Protein AF-A0A1Q5SQJ8-F1 (afdb_monomer_lite)

Radius of gyration: 17.09 Å; chains: 1; bounding box: 45×29×53 Å

Organism: NCBI:txid1316194

Structure (mmCIF, N/CA/C/O backbone):
data_AF-A0A1Q5SQJ8-F1
#
_entry.id   AF-A0A1Q5SQJ8-F1
#
loop_
_atom_site.group_PDB
_atom_site.id
_atom_site.type_symbol
_atom_site.label_atom_id
_atom_site.label_alt_id
_atom_site.label_comp_id
_atom_site.label_asym_id
_atom_site.label_entity_id
_atom_site.label_seq_id
_atom_site.pdbx_PDB_ins_code
_atom_site.Cartn_x
_atom_site.Cartn_y
_atom_site.Cartn_z
_atom_site.occupancy
_atom_site.B_iso_or_equiv
_atom_site.auth_seq_id
_atom_site.auth_comp_id
_atom_site.auth_asym_id
_atom_site.auth_atom_id
_atom_site.pdbx_PDB_model_num
ATOM 1 N N . MET A 1 1 ? -25.174 -12.887 31.537 1.00 61.22 1 MET A N 1
ATOM 2 C CA . MET A 1 1 ? -23.703 -12.912 31.319 1.00 61.22 1 MET A CA 1
ATOM 3 C C . MET A 1 1 ? -23.246 -13.721 30.095 1.00 61.22 1 MET A C 1
ATOM 5 O O . MET A 1 1 ? -22.288 -13.295 29.462 1.00 61.22 1 MET A O 1
ATOM 9 N N . ALA A 1 2 ? -23.890 -14.835 29.716 1.00 67.50 2 ALA A N 1
ATOM 10 C CA . ALA A 1 2 ? -23.453 -15.662 28.574 1.00 67.50 2 ALA A CA 1
ATOM 11 C C . ALA A 1 2 ? -23.506 -14.940 27.208 1.00 67.50 2 ALA A C 1
ATOM 13 O O . ALA A 1 2 ? -22.528 -14.958 26.470 1.00 67.50 2 ALA A O 1
ATOM 14 N N . LEU A 1 3 ? -24.590 -14.210 26.919 1.00 62.97 3 LEU A N 1
ATOM 15 C CA . LEU A 1 3 ? -24.764 -13.469 25.657 1.00 62.97 3 LEU A CA 1
ATOM 16 C C . LEU A 1 3 ? -23.688 -12.396 25.420 1.00 62.97 3 LEU A C 1
ATOM 18 O O . LEU A 1 3 ? -23.198 -12.257 24.305 1.00 62.97 3 LEU A O 1
ATOM 22 N N . ALA A 1 4 ? -23.270 -11.683 26.469 1.00 64.94 4 ALA A N 1
ATOM 23 C CA . ALA A 1 4 ? -22.211 -10.677 26.375 1.00 64.94 4 ALA A CA 1
ATOM 24 C C . ALA A 1 4 ? -20.848 -11.309 26.039 1.00 64.94 4 ALA A C 1
ATOM 26 O O . ALA A 1 4 ? -20.113 -10.792 25.200 1.00 64.94 4 ALA A O 1
ATOM 27 N N . ARG A 1 5 ? -20.540 -12.470 26.635 1.00 60.66 5 ARG A N 1
ATOM 28 C CA . ARG A 1 5 ? -19.312 -13.227 26.344 1.00 60.66 5 ARG A CA 1
ATOM 29 C C . ARG A 1 5 ? -19.324 -13.795 24.921 1.00 60.66 5 ARG A C 1
ATOM 31 O O . ARG A 1 5 ? -18.317 -13.693 24.227 1.00 60.66 5 ARG A O 1
ATOM 38 N N . SER A 1 6 ? -20.461 -14.311 24.451 1.00 65.25 6 SER A N 1
ATOM 39 C CA . SER A 1 6 ? -20.623 -14.788 23.068 1.00 65.25 6 SER A CA 1
ATOM 40 C C . SER A 1 6 ? -20.536 -13.654 22.041 1.00 65.25 6 SER A C 1
ATOM 42 O O . SER A 1 6 ? -19.888 -13.812 21.008 1.00 65.25 6 SER A O 1
ATOM 44 N N . ALA A 1 7 ? -21.115 -12.485 22.332 1.00 63.62 7 ALA A N 1
ATOM 45 C CA . ALA A 1 7 ? -21.001 -11.299 21.484 1.00 63.62 7 ALA A CA 1
ATOM 46 C C . ALA A 1 7 ? -19.552 -10.785 21.401 1.00 63.62 7 ALA A C 1
ATOM 48 O O . ALA A 1 7 ? -19.078 -10.436 20.318 1.00 63.62 7 ALA A O 1
ATOM 49 N N . GLN A 1 8 ? -18.824 -10.796 22.522 1.00 71.44 8 GLN A N 1
ATOM 50 C CA . GLN A 1 8 ? -17.410 -10.422 22.576 1.00 71.44 8 GLN A CA 1
ATOM 51 C C . GLN A 1 8 ? -16.510 -11.428 21.843 1.00 71.44 8 GLN A C 1
ATOM 53 O O . GLN A 1 8 ? -15.584 -11.033 21.135 1.00 71.44 8 GLN A O 1
ATOM 58 N N . ALA A 1 9 ? -16.792 -12.727 21.957 1.00 67.06 9 ALA A N 1
ATOM 59 C CA . ALA A 1 9 ? -16.103 -13.739 21.167 1.00 67.06 9 ALA A CA 1
ATOM 60 C C . ALA A 1 9 ? -16.342 -13.498 19.667 1.00 67.06 9 ALA A C 1
ATOM 62 O O . ALA A 1 9 ? -15.382 -13.396 18.905 1.00 67.06 9 ALA A O 1
ATOM 63 N N . ASN A 1 10 ? -17.594 -13.305 19.242 1.00 70.25 10 ASN A N 1
ATOM 64 C CA . ASN A 1 10 ? -17.924 -13.028 17.841 1.00 70.25 10 ASN A CA 1
ATOM 65 C C . ASN A 1 10 ? -17.243 -11.767 17.299 1.00 70.25 10 ASN A C 1
ATOM 67 O O . ASN A 1 10 ? -16.770 -11.766 16.161 1.00 70.25 10 ASN A O 1
ATOM 71 N N . SER A 1 11 ? -17.150 -10.697 18.091 1.00 72.56 11 SER A N 1
ATOM 72 C CA . SER A 1 11 ? -16.467 -9.475 17.659 1.00 72.56 11 SER A CA 1
ATOM 73 C C . SER A 1 11 ? -14.959 -9.692 17.493 1.00 72.56 11 SER A C 1
ATOM 75 O O . SER A 1 11 ? -14.392 -9.255 16.490 1.00 72.56 11 SER A O 1
ATOM 77 N N . MET A 1 12 ? -14.323 -10.442 18.399 1.00 76.12 12 MET A N 1
ATOM 78 C CA . MET A 1 12 ? -12.914 -10.840 18.303 1.00 76.12 12 MET A CA 1
ATOM 79 C C . MET A 1 12 ? -12.636 -11.721 17.079 1.00 76.12 12 MET A C 1
ATOM 81 O O . MET A 1 12 ? -11.678 -11.468 16.343 1.00 76.12 12 MET A O 1
ATOM 85 N N . TRP A 1 13 ? -13.481 -12.724 16.822 1.00 76.12 13 TRP A N 1
ATOM 86 C CA . TRP A 1 13 ? -13.372 -13.587 15.643 1.00 76.12 13 TRP A CA 1
ATOM 87 C C . TRP A 1 13 ? -13.537 -12.790 14.347 1.00 76.12 13 TRP A C 1
ATOM 89 O O . TRP A 1 13 ? -12.710 -12.922 13.446 1.00 76.12 13 TRP A O 1
ATOM 99 N N . CYS A 1 14 ? -14.525 -11.895 14.279 1.00 72.31 14 CYS A N 1
ATOM 100 C CA . CYS A 1 14 ? -14.714 -10.998 13.139 1.00 72.31 14 CYS A CA 1
ATOM 101 C C . CYS A 1 14 ? -13.518 -10.056 12.933 1.00 72.31 14 CYS A C 1
ATOM 103 O O . CYS A 1 14 ? -13.065 -9.894 11.804 1.00 72.31 14 CYS A O 1
ATOM 105 N N . LEU A 1 15 ? -12.970 -9.457 13.997 1.00 73.00 15 LEU A N 1
ATOM 106 C CA . LEU A 1 15 ? -11.767 -8.615 13.921 1.00 73.00 15 LEU A CA 1
ATOM 107 C C . LEU A 1 15 ? -10.572 -9.396 13.364 1.00 73.00 15 LEU A C 1
ATOM 109 O O . LEU A 1 15 ? -9.873 -8.907 12.476 1.00 73.00 15 LEU A O 1
ATOM 113 N N . LYS A 1 16 ? -10.354 -10.620 13.857 1.00 77.56 16 LYS A N 1
ATOM 114 C CA . LYS A 1 16 ? -9.266 -11.492 13.403 1.00 77.56 16 LYS A CA 1
ATOM 115 C C . LYS A 1 16 ? -9.459 -11.921 11.948 1.00 77.56 16 LYS A C 1
ATOM 117 O O . LYS A 1 16 ? -8.520 -11.822 11.167 1.00 77.56 16 LYS A O 1
ATOM 122 N N . ALA A 1 17 ? -10.670 -12.324 11.567 1.00 77.25 17 ALA A N 1
ATOM 123 C CA . ALA A 1 17 ? -10.999 -12.693 10.194 1.00 77.25 17 ALA A CA 1
ATOM 124 C C . ALA A 1 17 ? -10.781 -11.518 9.233 1.00 77.25 17 ALA A C 1
ATOM 126 O O . ALA A 1 17 ? -10.079 -11.661 8.239 1.00 77.25 17 ALA A O 1
ATOM 127 N N . MET A 1 18 ? -11.296 -10.331 9.563 1.00 74.50 18 MET A N 1
ATOM 128 C CA . MET A 1 18 ? -11.141 -9.141 8.723 1.00 74.50 18 MET A CA 1
ATOM 129 C C . MET A 1 18 ? -9.688 -8.687 8.620 1.00 74.50 18 MET A C 1
ATOM 131 O O . MET A 1 18 ? -9.244 -8.313 7.539 1.00 74.50 18 MET A O 1
ATOM 135 N N . ARG A 1 19 ? -8.916 -8.766 9.709 1.00 75.19 19 ARG A N 1
ATOM 136 C CA . ARG A 1 19 ? -7.470 -8.530 9.664 1.00 75.19 19 ARG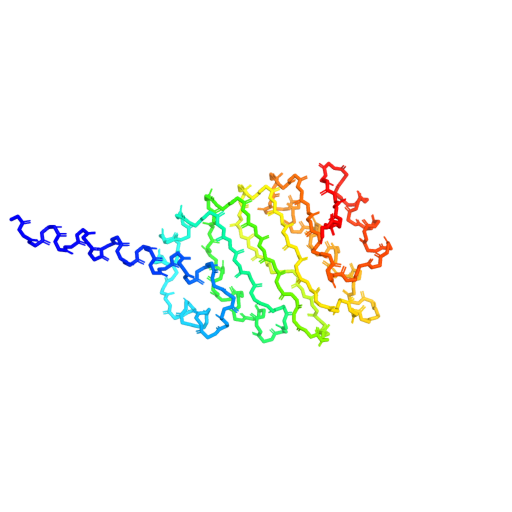 A CA 1
ATOM 137 C C . ARG A 1 19 ? -6.774 -9.502 8.709 1.00 75.19 19 ARG A C 1
ATOM 139 O O . ARG A 1 19 ? -5.980 -9.059 7.887 1.00 75.19 19 ARG A O 1
ATOM 146 N N . ASN A 1 20 ? -7.103 -10.791 8.783 1.00 79.75 20 ASN A N 1
ATOM 147 C CA . ASN A 1 20 ? -6.536 -11.801 7.890 1.00 79.75 20 ASN A CA 1
ATOM 148 C C . ASN A 1 20 ? -6.895 -11.540 6.420 1.00 79.75 20 ASN A C 1
ATOM 150 O O . ASN A 1 20 ? -6.091 -11.848 5.550 1.00 79.75 20 ASN A O 1
ATOM 154 N N . LEU A 1 21 ? -8.062 -10.950 6.131 1.00 80.31 21 LEU A N 1
ATOM 155 C CA . LEU A 1 21 ? -8.423 -10.555 4.764 1.00 80.31 21 LEU A CA 1
ATOM 156 C C . LEU A 1 21 ? -7.510 -9.437 4.234 1.00 80.31 21 LEU A C 1
ATOM 158 O O . LEU A 1 21 ? -7.039 -9.535 3.107 1.00 80.31 21 LEU A O 1
ATOM 162 N N . TRP A 1 22 ? -7.214 -8.411 5.042 1.00 81.25 22 TRP A N 1
ATOM 163 C CA . TRP A 1 22 ? -6.284 -7.328 4.670 1.00 81.25 22 TRP A CA 1
ATOM 164 C C . TRP A 1 22 ? -4.824 -7.793 4.548 1.00 81.25 22 TRP A C 1
ATOM 166 O O . TRP A 1 22 ? -4.041 -7.220 3.792 1.00 81.25 22 TRP A O 1
ATOM 176 N N . GLU A 1 23 ? -4.454 -8.827 5.300 1.00 82.69 23 GLU A N 1
ATOM 177 C CA . GLU A 1 23 ? -3.135 -9.469 5.253 1.00 82.69 23 GLU A CA 1
ATOM 178 C C . GLU A 1 23 ? -3.084 -10.621 4.221 1.00 82.69 23 GLU A C 1
ATOM 180 O O . GLU A 1 23 ? -2.083 -11.329 4.137 1.00 82.69 23 GLU A O 1
ATOM 185 N N . SER A 1 24 ? -4.137 -10.827 3.419 1.00 80.31 24 SER A N 1
ATOM 186 C CA . SER A 1 24 ? -4.182 -11.894 2.417 1.00 80.31 24 SER A CA 1
ATOM 187 C C . SER A 1 24 ? -3.706 -11.433 1.041 1.00 80.31 24 SER A C 1
ATOM 189 O O . SER A 1 24 ? -4.055 -10.355 0.563 1.00 80.31 24 SER A O 1
ATOM 191 N N . GLN A 1 25 ? -2.976 -12.316 0.356 1.00 76.00 25 GLN A N 1
ATOM 192 C CA . GLN A 1 25 ? -2.623 -12.175 -1.061 1.00 76.00 25 GLN A CA 1
ATOM 193 C C . GLN A 1 25 ? -3.680 -12.775 -2.007 1.00 76.00 25 GLN A C 1
ATOM 195 O O . GLN A 1 25 ? -3.480 -12.793 -3.223 1.00 76.00 25 GLN A O 1
ATOM 200 N N . ASP A 1 26 ? -4.772 -13.324 -1.473 1.00 77.88 26 ASP A N 1
ATOM 201 C CA . ASP A 1 26 ? -5.842 -13.915 -2.271 1.00 77.88 26 ASP A CA 1
ATOM 202 C C . ASP A 1 26 ? -6.781 -12.826 -2.810 1.00 77.88 26 ASP A C 1
ATOM 204 O O . ASP A 1 26 ? -7.524 -12.184 -2.063 1.00 77.88 26 ASP A O 1
ATOM 208 N N . GLY A 1 27 ? -6.768 -12.641 -4.132 1.00 72.19 27 GLY A N 1
ATOM 209 C CA . GLY A 1 27 ? -7.633 -11.683 -4.815 1.00 72.19 27 GLY A CA 1
ATOM 210 C C . GLY A 1 27 ? -9.126 -11.940 -4.583 1.00 72.19 27 GLY A C 1
ATOM 211 O O . GLY A 1 27 ? -9.876 -10.978 -4.442 1.00 72.19 27 GLY A O 1
ATOM 212 N N . ALA A 1 28 ? -9.555 -13.202 -4.444 1.00 77.12 28 ALA A N 1
ATOM 213 C CA . ALA A 1 28 ? -10.955 -13.553 -4.188 1.00 77.12 28 ALA A CA 1
ATOM 214 C C . ALA A 1 28 ? -11.449 -13.001 -2.838 1.00 77.12 28 ALA A C 1
ATOM 216 O O . ALA A 1 28 ? -12.600 -12.578 -2.694 1.00 77.12 28 ALA A O 1
ATOM 217 N N . LEU A 1 29 ? -10.563 -12.969 -1.839 1.00 77.19 29 LEU A N 1
ATOM 218 C CA . LEU A 1 29 ? -10.850 -12.412 -0.518 1.00 77.19 29 LEU A CA 1
ATOM 219 C C . LEU A 1 29 ? -10.929 -10.882 -0.550 1.00 77.19 29 LEU A C 1
ATOM 221 O O . LEU A 1 29 ? -11.795 -10.300 0.109 1.00 77.19 29 LEU A O 1
ATOM 225 N N . TRP A 1 30 ? -10.108 -10.237 -1.379 1.00 77.56 30 TRP A N 1
ATOM 226 C CA . TRP A 1 30 ? -10.218 -8.804 -1.649 1.00 77.56 30 TRP A CA 1
ATOM 227 C C . TRP A 1 30 ? -11.553 -8.451 -2.321 1.00 77.56 30 TRP A C 1
ATOM 229 O O . TRP A 1 30 ? -12.209 -7.498 -1.903 1.00 77.56 30 TRP A O 1
ATOM 239 N N . GLU A 1 31 ? -12.042 -9.250 -3.275 1.00 79.62 31 GLU A N 1
ATOM 240 C CA . GLU A 1 31 ? -13.358 -8.996 -3.889 1.00 79.62 31 GLU A CA 1
ATOM 241 C C . GLU A 1 31 ? -14.491 -8.985 -2.853 1.00 79.62 31 GLU A C 1
ATOM 243 O O . GLU A 1 31 ? -15.402 -8.154 -2.911 1.00 79.62 31 GLU A O 1
ATOM 248 N N . ARG A 1 32 ? -14.418 -9.891 -1.870 1.00 81.44 32 ARG A N 1
ATOM 249 C CA . ARG A 1 32 ? -15.385 -9.967 -0.767 1.00 81.44 32 ARG A CA 1
ATOM 250 C C . ARG A 1 32 ? -15.302 -8.746 0.145 1.00 81.44 32 ARG A C 1
ATOM 252 O O . ARG A 1 32 ? -16.349 -8.239 0.542 1.00 81.44 32 ARG A O 1
ATOM 259 N N . LEU A 1 33 ? -14.099 -8.228 0.421 1.00 81.25 33 LEU A N 1
ATOM 260 C CA . LEU A 1 33 ? -13.926 -6.963 1.149 1.00 81.25 33 LEU A CA 1
ATOM 261 C C . LEU A 1 33 ? -14.619 -5.797 0.435 1.00 81.25 33 LEU A C 1
ATOM 263 O O . LEU A 1 33 ? -15.220 -4.951 1.094 1.00 81.25 33 LEU A O 1
ATOM 267 N N . GLY A 1 34 ? -14.612 -5.778 -0.900 1.00 82.25 34 GLY A N 1
ATOM 268 C CA . GLY A 1 34 ? -15.291 -4.747 -1.693 1.00 82.25 34 GLY A CA 1
ATOM 269 C C . GLY A 1 34 ? -16.801 -4.668 -1.452 1.00 82.25 34 GLY A C 1
ATOM 270 O O . GLY A 1 34 ? -17.378 -3.588 -1.559 1.00 82.25 34 GLY A O 1
ATOM 271 N N . ARG A 1 35 ? -17.431 -5.781 -1.054 1.00 84.75 35 ARG A N 1
ATOM 272 C CA . ARG A 1 35 ? -18.869 -5.856 -0.734 1.00 84.75 35 ARG A CA 1
ATOM 273 C C . ARG A 1 35 ? -19.204 -5.382 0.683 1.00 84.75 35 ARG A C 1
ATOM 275 O O . ARG A 1 35 ? -20.370 -5.174 1.000 1.00 84.75 35 ARG A O 1
ATOM 282 N N . VAL A 1 36 ? -18.204 -5.229 1.551 1.00 83.94 36 VAL A N 1
ATOM 283 C CA . VAL A 1 36 ? -18.397 -4.755 2.927 1.00 83.94 36 VAL A CA 1
ATOM 284 C C . VAL A 1 36 ? -18.586 -3.234 2.914 1.00 83.94 36 VAL A C 1
ATOM 286 O O . VAL A 1 36 ? -17.742 -2.558 2.333 1.00 83.94 36 VAL A O 1
ATOM 289 N N . PRO A 1 37 ? -19.616 -2.667 3.571 1.00 88.06 37 PRO A N 1
ATOM 290 C CA . PRO A 1 37 ? -19.809 -1.217 3.641 1.00 88.06 37 PRO A CA 1
ATOM 291 C C . PRO A 1 37 ? -18.581 -0.466 4.172 1.00 88.06 37 PRO A C 1
ATOM 293 O O . PRO A 1 37 ? -17.886 -0.953 5.067 1.00 88.06 37 PRO A O 1
ATOM 296 N N . GLU A 1 38 ? -18.348 0.748 3.668 1.00 89.69 38 GLU A N 1
ATOM 297 C CA . GLU A 1 38 ? -17.156 1.553 3.971 1.00 89.69 38 GLU A CA 1
ATOM 298 C C . GLU A 1 38 ? -16.914 1.743 5.472 1.00 89.69 38 GLU A C 1
ATOM 300 O O . GLU A 1 38 ? -15.821 1.455 5.949 1.00 89.69 38 GLU A O 1
ATOM 305 N N . HIS A 1 39 ? -17.937 2.126 6.242 1.00 88.19 39 HIS A N 1
ATOM 306 C CA . HIS A 1 39 ? -17.807 2.334 7.689 1.00 88.19 39 HIS A CA 1
ATOM 307 C C . HIS A 1 39 ? -17.306 1.078 8.424 1.00 88.19 39 HIS A C 1
ATOM 309 O O . HIS A 1 39 ? -16.508 1.168 9.358 1.00 88.19 39 HIS A O 1
ATOM 315 N N . ARG A 1 40 ? -17.712 -0.118 7.969 1.00 86.25 40 ARG A N 1
ATOM 316 C CA . ARG A 1 40 ? -17.208 -1.383 8.516 1.00 86.25 40 ARG A CA 1
ATOM 317 C C . ARG A 1 40 ? -15.770 -1.616 8.078 1.00 86.25 40 ARG A C 1
ATOM 319 O O . ARG A 1 40 ? -14.948 -1.971 8.915 1.00 86.25 40 ARG A O 1
ATOM 326 N N . ARG A 1 41 ? -15.436 -1.377 6.804 1.00 89.00 41 ARG A N 1
ATOM 327 C CA . ARG A 1 41 ? -14.043 -1.458 6.327 1.00 89.00 41 ARG A CA 1
ATOM 328 C C . ARG A 1 41 ? -13.125 -0.546 7.141 1.00 89.00 41 ARG A C 1
ATOM 330 O O . ARG A 1 41 ? -12.096 -1.022 7.609 1.00 89.00 41 ARG A O 1
ATOM 337 N N . GLN A 1 42 ? -13.534 0.700 7.387 1.00 90.75 42 GLN A N 1
ATOM 338 C CA . GLN A 1 42 ? -12.800 1.666 8.204 1.00 90.75 42 GLN A CA 1
ATOM 339 C C . GLN A 1 42 ? -12.615 1.183 9.647 1.00 90.75 42 GLN A C 1
ATOM 341 O O . GLN A 1 42 ? -11.506 1.250 10.181 1.00 90.75 42 GLN A O 1
ATOM 346 N N . PHE A 1 43 ? -13.674 0.652 10.271 1.00 87.94 43 PHE A N 1
ATOM 347 C CA . PHE A 1 43 ? -13.595 0.082 11.617 1.00 87.94 43 PHE A CA 1
ATOM 348 C C . PHE A 1 43 ? -12.490 -0.980 11.713 1.00 87.94 43 PHE A C 1
ATOM 350 O O . PHE A 1 43 ? -11.659 -0.924 12.618 1.00 87.94 43 PHE A O 1
ATOM 357 N N . TYR A 1 44 ? -12.421 -1.899 10.746 1.00 85.69 44 TYR A N 1
ATOM 358 C CA . TYR A 1 44 ? -11.385 -2.935 10.727 1.00 85.69 44 TYR A CA 1
ATOM 359 C C . TYR A 1 44 ? -10.004 -2.392 10.336 1.00 85.69 44 TYR A C 1
ATOM 361 O O . TYR A 1 44 ? -9.009 -2.793 10.940 1.00 85.69 44 TYR A O 1
ATOM 369 N N . ALA A 1 45 ? -9.926 -1.457 9.383 1.00 89.06 45 ALA A N 1
ATOM 370 C CA . ALA A 1 45 ? -8.679 -0.829 8.938 1.00 89.06 45 ALA A CA 1
ATOM 371 C C . ALA A 1 45 ? -7.916 -0.148 10.087 1.00 89.06 45 ALA A C 1
ATOM 373 O O . ALA A 1 45 ? -6.684 -0.179 10.121 1.00 89.06 45 ALA A O 1
ATOM 374 N N . ASN A 1 46 ? -8.632 0.372 11.090 1.00 87.81 46 ASN A N 1
ATOM 375 C CA . ASN A 1 46 ? -8.040 0.939 12.305 1.00 87.81 46 ASN A CA 1
ATOM 376 C C . ASN A 1 46 ? -7.213 -0.067 13.124 1.00 87.81 46 ASN A C 1
ATOM 378 O O . ASN A 1 46 ? -6.399 0.348 13.947 1.00 87.81 46 ASN A O 1
ATOM 382 N N . CYS A 1 47 ? -7.395 -1.374 12.929 1.00 86.56 47 CYS A N 1
ATOM 383 C CA . CYS A 1 47 ? -6.660 -2.420 13.643 1.00 86.56 47 CYS A CA 1
ATOM 384 C C . CYS A 1 47 ? -5.540 -3.058 12.809 1.00 86.56 47 CYS A C 1
ATOM 386 O O . CYS A 1 47 ? -4.729 -3.816 13.349 1.00 86.56 47 CYS A O 1
ATOM 388 N N . VAL A 1 48 ? -5.478 -2.763 11.511 1.00 88.69 48 VAL A N 1
ATOM 389 C CA . VAL A 1 48 ? -4.534 -3.381 10.579 1.00 88.69 48 VAL A CA 1
ATOM 390 C C . VAL A 1 48 ? -3.145 -2.770 10.765 1.00 88.69 48 VAL A C 1
ATOM 392 O O . VAL A 1 48 ? -2.968 -1.556 10.696 1.00 88.69 48 VAL A O 1
ATOM 395 N N . LYS A 1 49 ? -2.141 -3.623 11.002 1.00 91.75 49 LYS A N 1
ATOM 396 C CA . LYS A 1 49 ? -0.726 -3.216 11.126 1.00 91.75 49 LYS A CA 1
ATOM 397 C C . LYS A 1 49 ? 0.098 -3.526 9.878 1.00 91.75 49 LYS A C 1
ATOM 399 O O . LYS A 1 49 ? 1.153 -2.912 9.687 1.00 91.75 49 LYS A O 1
ATOM 404 N N . ARG A 1 50 ? -0.371 -4.463 9.051 1.00 91.69 50 ARG A N 1
ATOM 405 C CA . ARG A 1 50 ? 0.255 -4.895 7.800 1.00 91.69 50 ARG A CA 1
ATOM 406 C C . ARG A 1 50 ? -0.809 -5.040 6.719 1.00 91.69 50 ARG A C 1
ATOM 408 O O . ARG A 1 50 ? -1.901 -5.500 7.022 1.00 91.69 50 ARG A O 1
ATOM 415 N N . LEU A 1 51 ? -0.490 -4.636 5.498 1.00 90.81 51 LEU A N 1
ATOM 416 C CA . LEU A 1 51 ? -1.392 -4.703 4.351 1.00 90.81 51 LEU A CA 1
ATOM 417 C C . LEU A 1 51 ? -0.669 -5.417 3.218 1.00 90.81 51 LEU A C 1
ATOM 419 O O . LEU A 1 51 ? 0.410 -4.983 2.817 1.00 90.81 51 LEU A O 1
ATOM 423 N N . GLU A 1 52 ? -1.274 -6.479 2.707 1.00 88.25 52 GLU A N 1
ATOM 424 C CA . GLU A 1 52 ? -0.744 -7.258 1.594 1.00 88.25 52 GLU A CA 1
ATOM 425 C C . GLU A 1 52 ? -1.566 -6.933 0.349 1.00 88.25 52 GLU A C 1
ATOM 427 O O . GLU A 1 52 ? -2.742 -7.265 0.273 1.00 88.25 52 GLU A O 1
ATOM 432 N N . ILE A 1 53 ? -0.969 -6.252 -0.625 1.00 85.88 53 ILE A N 1
ATOM 433 C CA . ILE A 1 53 ? -1.642 -5.854 -1.858 1.00 85.88 53 ILE A CA 1
ATOM 434 C C . ILE A 1 53 ? -1.313 -6.876 -2.949 1.00 85.88 53 ILE A C 1
ATOM 436 O O . ILE A 1 53 ? -0.172 -6.907 -3.436 1.00 85.88 53 ILE A O 1
ATOM 440 N N . PRO A 1 54 ? -2.283 -7.706 -3.364 1.00 75.81 54 PRO A N 1
ATOM 441 C CA . PRO A 1 54 ? -2.082 -8.627 -4.465 1.00 75.81 54 PRO A CA 1
ATOM 442 C C . PRO A 1 54 ? -2.147 -7.887 -5.802 1.00 75.81 54 PRO A C 1
ATOM 444 O O . PRO A 1 54 ? -3.048 -7.087 -6.008 1.00 75.81 54 PRO A O 1
ATOM 447 N N . SER A 1 55 ? -1.224 -8.208 -6.713 1.00 70.50 55 SER A N 1
ATOM 448 C CA . SER A 1 55 ? -1.264 -7.957 -8.164 1.00 70.50 55 SER A CA 1
ATOM 449 C C . SER A 1 55 ? -1.766 -6.575 -8.616 1.00 70.50 55 SER A C 1
ATOM 451 O O . SER A 1 55 ? -2.953 -6.274 -8.580 1.00 70.50 55 SER A O 1
ATOM 453 N N . LEU A 1 56 ? -0.893 -5.758 -9.204 1.00 67.31 56 LEU A N 1
ATOM 454 C CA . LEU A 1 56 ? -1.253 -4.422 -9.701 1.00 67.31 56 LEU A CA 1
ATOM 455 C C . LEU A 1 56 ? -1.761 -4.410 -11.160 1.00 67.31 56 LEU A C 1
ATOM 457 O O . LEU A 1 56 ? -1.577 -3.427 -11.879 1.00 67.31 56 LEU A O 1
ATOM 461 N N . ALA A 1 57 ? -2.417 -5.483 -11.611 1.00 67.19 57 ALA A N 1
ATOM 462 C CA . ALA A 1 57 ? -3.057 -5.503 -12.925 1.00 67.19 57 ALA A CA 1
ATOM 463 C C . ALA A 1 57 ? -4.247 -4.525 -12.955 1.00 67.19 57 ALA A C 1
ATOM 465 O O . ALA A 1 57 ? -4.908 -4.321 -11.938 1.00 67.19 57 ALA A O 1
ATOM 466 N N . ALA A 1 58 ? -4.575 -3.952 -14.117 1.00 65.38 58 ALA A N 1
ATOM 467 C CA . ALA A 1 58 ? -5.606 -2.909 -14.236 1.00 65.38 58 ALA A CA 1
ATOM 468 C C . ALA A 1 58 ? -6.968 -3.291 -13.611 1.00 65.38 58 ALA A C 1
ATOM 470 O O . ALA A 1 58 ? -7.572 -2.481 -12.905 1.00 65.38 58 ALA A O 1
ATOM 471 N N . ARG A 1 59 ? -7.424 -4.539 -13.803 1.00 67.56 59 ARG A N 1
ATOM 472 C CA . ARG A 1 59 ? -8.666 -5.054 -13.193 1.00 67.56 59 ARG A CA 1
ATOM 473 C C . ARG A 1 59 ? -8.576 -5.094 -11.663 1.00 67.56 59 ARG A C 1
ATOM 475 O O . ARG A 1 59 ? -9.488 -4.634 -10.981 1.00 67.56 59 ARG A O 1
ATOM 482 N N . SER A 1 60 ? -7.457 -5.582 -11.134 1.00 73.44 60 SER A N 1
ATOM 483 C CA . SER A 1 60 ? -7.186 -5.650 -9.694 1.00 73.44 60 SER A CA 1
ATOM 484 C C . SER A 1 60 ? -7.048 -4.258 -9.071 1.00 73.44 60 SER A C 1
ATOM 486 O O . SER A 1 60 ? -7.539 -4.026 -7.972 1.00 73.44 60 SER A O 1
ATOM 488 N N . LEU A 1 61 ? -6.471 -3.294 -9.793 1.00 75.06 61 LEU A N 1
ATOM 489 C CA . LEU A 1 61 ? -6.357 -1.901 -9.357 1.00 75.06 61 LEU A CA 1
ATOM 490 C C . LEU A 1 61 ? -7.708 -1.194 -9.248 1.00 75.06 61 LEU A C 1
ATOM 492 O O . LEU A 1 61 ? -7.932 -0.465 -8.282 1.00 75.06 61 LEU A O 1
ATOM 496 N N . ALA A 1 62 ? -8.607 -1.396 -10.215 1.00 78.12 62 ALA A N 1
ATOM 497 C CA . ALA A 1 62 ? -9.950 -0.819 -10.165 1.00 78.12 62 ALA A CA 1
ATOM 498 C C . ALA A 1 62 ? -10.724 -1.332 -8.942 1.00 78.12 62 ALA A C 1
ATOM 500 O O . ALA A 1 62 ? -11.320 -0.552 -8.200 1.00 78.12 62 ALA A O 1
ATOM 501 N N . GLN A 1 63 ? -10.642 -2.635 -8.688 1.00 78.50 63 GLN A N 1
ATOM 502 C CA . GLN A 1 63 ? -11.266 -3.261 -7.531 1.00 78.50 63 GLN A CA 1
ATOM 503 C C . GLN A 1 63 ? -10.628 -2.812 -6.217 1.00 78.50 63 GLN A C 1
ATOM 505 O O . GLN A 1 63 ? -11.330 -2.456 -5.275 1.00 78.50 63 GLN A O 1
ATOM 510 N N . MET A 1 64 ? -9.299 -2.744 -6.168 1.00 80.44 64 MET A N 1
ATOM 511 C CA . MET A 1 64 ? -8.586 -2.235 -5.007 1.00 80.44 64 MET A CA 1
ATOM 512 C C . MET A 1 64 ? -8.990 -0.796 -4.698 1.00 80.44 64 MET A C 1
ATOM 514 O O . MET A 1 64 ? -9.235 -0.481 -3.538 1.00 80.44 64 MET A O 1
ATOM 518 N N . LYS A 1 65 ? -9.118 0.061 -5.719 1.00 82.81 65 LYS A N 1
ATOM 519 C CA . LYS A 1 65 ? -9.586 1.439 -5.551 1.00 82.81 65 LYS A CA 1
ATOM 520 C C . LYS A 1 65 ? -10.939 1.474 -4.841 1.00 82.81 65 LYS A C 1
ATOM 522 O O . LYS A 1 65 ? -11.071 2.230 -3.892 1.00 82.81 65 LYS A O 1
ATOM 527 N N . LEU A 1 66 ? -11.895 0.625 -5.225 1.00 82.94 66 LEU A N 1
ATOM 528 C CA . LEU A 1 66 ? -13.202 0.537 -4.555 1.00 82.94 66 LEU A CA 1
ATOM 529 C C . LEU A 1 66 ? -13.099 0.085 -3.090 1.00 82.94 66 LEU A C 1
ATOM 531 O O . LEU A 1 66 ? -13.896 0.503 -2.254 1.00 82.94 66 LEU A O 1
ATOM 535 N N . ILE A 1 67 ? -12.128 -0.774 -2.777 1.00 86.38 67 ILE A N 1
ATOM 536 C CA . ILE A 1 67 ? -11.937 -1.338 -1.435 1.00 86.38 67 ILE A CA 1
ATOM 537 C C . ILE A 1 67 ? -11.294 -0.323 -0.484 1.00 86.38 67 ILE A C 1
ATOM 539 O O . ILE A 1 67 ? -11.689 -0.243 0.679 1.00 86.38 67 ILE A O 1
ATOM 543 N N . VAL A 1 68 ? -10.303 0.432 -0.966 1.00 87.06 68 VAL A N 1
ATOM 544 C CA . VAL A 1 68 ? -9.502 1.358 -0.142 1.00 87.06 68 VAL A CA 1
ATOM 545 C C . VAL A 1 68 ? -9.985 2.807 -0.208 1.00 87.06 68 VAL A C 1
ATOM 547 O O . VAL A 1 68 ? -9.538 3.636 0.579 1.00 87.06 68 VAL A O 1
ATOM 550 N N . GLN A 1 69 ? -10.887 3.141 -1.133 1.00 85.88 69 GLN A N 1
ATOM 551 C CA . GLN A 1 69 ? -11.492 4.469 -1.199 1.00 85.88 69 GLN A CA 1
ATOM 552 C C . GLN A 1 69 ? -12.267 4.769 0.089 1.00 85.88 69 GLN A C 1
ATOM 554 O O . GLN A 1 69 ? -13.028 3.932 0.571 1.00 85.88 69 GLN A O 1
ATOM 559 N N . GLY A 1 70 ? -12.035 5.963 0.642 1.00 86.19 70 GLY A N 1
ATOM 560 C CA . GLY A 1 70 ? -12.629 6.402 1.909 1.00 86.19 70 GLY A CA 1
ATOM 561 C C . GLY A 1 70 ? -12.019 5.748 3.154 1.00 86.19 70 GLY A C 1
ATOM 562 O O . GLY A 1 70 ? -12.407 6.088 4.265 1.00 86.19 70 GLY A O 1
ATOM 563 N N . VAL A 1 71 ? -11.046 4.838 2.997 1.00 91.62 71 VAL A N 1
ATOM 564 C CA . VAL A 1 71 ? -10.450 4.097 4.113 1.00 91.62 71 VAL A CA 1
ATOM 565 C C . VAL A 1 71 ? -9.067 4.642 4.465 1.00 91.62 71 VAL A C 1
ATOM 567 O O . VAL A 1 71 ? -8.144 4.611 3.648 1.00 91.62 71 VAL A O 1
ATOM 570 N N . THR A 1 72 ? -8.907 5.059 5.719 1.00 94.25 72 THR A N 1
ATOM 571 C CA . THR A 1 72 ? -7.637 5.504 6.299 1.00 94.25 72 THR A CA 1
ATOM 572 C C . THR A 1 72 ? -7.082 4.468 7.269 1.00 94.25 72 THR A C 1
ATOM 574 O O . THR A 1 72 ? -7.705 4.098 8.267 1.00 94.25 72 THR A O 1
ATOM 577 N N . PHE A 1 73 ? -5.855 4.028 7.022 1.00 93.75 73 PHE A N 1
ATOM 578 C CA . PHE A 1 73 ? -5.171 3.012 7.807 1.00 93.75 73 PHE A CA 1
ATOM 579 C C . PHE A 1 73 ? -4.273 3.635 8.885 1.00 93.75 73 PHE A C 1
ATOM 581 O O . PHE A 1 73 ? -3.049 3.711 8.759 1.00 93.75 73 PHE A O 1
ATOM 588 N N . ASN A 1 74 ? -4.879 4.050 9.998 1.00 92.06 74 ASN A N 1
ATOM 589 C CA . ASN A 1 74 ? -4.185 4.783 11.063 1.00 92.06 74 ASN A CA 1
ATOM 590 C C . ASN A 1 74 ? -3.105 3.981 11.804 1.00 92.06 74 ASN A C 1
ATOM 592 O O . ASN A 1 74 ? -2.174 4.571 12.343 1.00 92.06 74 ASN A O 1
ATOM 596 N N . ARG A 1 75 ? -3.204 2.647 11.860 1.00 92.94 75 ARG A N 1
ATOM 597 C CA . ARG A 1 75 ? -2.231 1.788 12.568 1.00 92.94 75 ARG A CA 1
ATOM 598 C C . ARG A 1 75 ? -1.308 1.004 11.640 1.00 92.94 75 ARG A C 1
ATOM 600 O O . ARG A 1 75 ? -0.465 0.245 12.126 1.00 92.94 75 ARG A O 1
ATOM 607 N N . LEU A 1 76 ? -1.439 1.196 10.331 1.00 94.69 76 LEU A N 1
ATOM 608 C CA . LEU A 1 76 ? -0.662 0.468 9.341 1.00 94.69 76 LEU A CA 1
ATOM 609 C C . LEU A 1 76 ? 0.791 0.925 9.379 1.00 94.69 76 LEU A C 1
ATOM 611 O O . LEU A 1 76 ? 1.081 2.112 9.280 1.00 94.69 76 LEU A O 1
ATOM 615 N N . ARG A 1 77 ? 1.706 -0.030 9.555 1.00 95.50 77 ARG A N 1
ATOM 616 C CA . ARG A 1 77 ? 3.154 0.218 9.630 1.00 95.50 77 ARG A CA 1
ATOM 617 C C . ARG A 1 77 ? 3.896 -0.336 8.419 1.00 95.50 77 ARG A C 1
ATOM 619 O O . ARG A 1 77 ? 4.913 0.237 8.028 1.00 95.50 77 ARG A O 1
ATOM 626 N N . HIS A 1 78 ? 3.380 -1.415 7.829 1.00 94.69 78 HIS A N 1
ATOM 627 C CA . HIS A 1 78 ? 4.008 -2.120 6.714 1.00 94.69 78 HIS A CA 1
ATOM 628 C C . HIS A 1 78 ? 3.022 -2.331 5.573 1.00 94.69 78 HIS A C 1
ATOM 630 O O . HIS A 1 78 ? 1.892 -2.756 5.804 1.00 94.69 78 HIS A O 1
ATOM 636 N N . VAL A 1 79 ? 3.476 -2.079 4.353 1.00 92.50 79 VAL A N 1
ATOM 637 C CA . VAL A 1 79 ? 2.722 -2.355 3.130 1.00 92.50 79 VAL A CA 1
ATOM 638 C C . VAL A 1 79 ? 3.565 -3.266 2.261 1.00 92.50 79 VAL A C 1
ATOM 640 O O . VAL A 1 79 ? 4.685 -2.899 1.924 1.00 92.50 79 VAL A O 1
ATOM 643 N N . SER A 1 80 ? 3.033 -4.418 1.886 1.00 90.56 80 SER A N 1
ATOM 644 C CA . SER A 1 80 ? 3.675 -5.361 0.976 1.00 90.56 80 SER A CA 1
ATOM 645 C C . SER A 1 80 ? 2.901 -5.383 -0.333 1.00 90.56 80 SER A C 1
ATOM 647 O O . SER A 1 80 ? 1.677 -5.473 -0.335 1.00 90.56 80 SER A O 1
ATOM 649 N N . ILE A 1 81 ? 3.592 -5.288 -1.460 1.00 86.50 81 ILE A N 1
ATOM 650 C CA . ILE A 1 81 ? 2.983 -5.227 -2.790 1.00 86.50 81 ILE A CA 1
ATOM 651 C C . ILE A 1 81 ? 3.531 -6.369 -3.616 1.00 86.50 81 ILE A C 1
ATOM 653 O O . ILE A 1 81 ? 4.745 -6.495 -3.756 1.00 86.50 81 ILE A O 1
ATOM 657 N N . HIS A 1 82 ? 2.635 -7.168 -4.188 1.00 81.88 82 HIS A N 1
ATOM 658 C CA . HIS A 1 82 ? 2.988 -8.368 -4.937 1.00 81.88 82 HIS A CA 1
ATOM 659 C C . HIS A 1 82 ? 2.723 -8.182 -6.422 1.00 81.88 82 HIS A C 1
ATOM 661 O O . HIS A 1 82 ? 1.585 -8.201 -6.878 1.00 81.88 82 HIS A O 1
ATOM 667 N N . LEU A 1 83 ? 3.789 -8.045 -7.196 1.00 77.50 83 LEU A N 1
ATOM 668 C CA . LEU A 1 83 ? 3.774 -7.943 -8.647 1.00 77.50 83 LEU A CA 1
ATOM 669 C C . LEU A 1 83 ? 3.867 -9.357 -9.239 1.00 77.50 83 LEU A C 1
ATOM 671 O O . LEU A 1 83 ? 4.925 -9.992 -9.206 1.00 77.50 83 LEU A O 1
ATOM 675 N N . ARG A 1 84 ? 2.743 -9.878 -9.749 1.00 71.75 84 ARG A N 1
ATOM 676 C CA . ARG A 1 84 ? 2.663 -11.211 -10.369 1.00 71.75 84 ARG A CA 1
ATOM 677 C C . ARG A 1 84 ? 2.559 -11.094 -11.893 1.00 71.75 84 ARG A C 1
ATOM 679 O O . ARG A 1 84 ? 1.625 -10.476 -12.398 1.00 71.75 84 ARG A O 1
ATOM 686 N N . GLY A 1 85 ? 3.484 -11.748 -12.598 1.00 63.81 85 GLY A N 1
ATOM 687 C CA . GLY A 1 85 ? 3.511 -11.833 -14.063 1.00 63.81 85 GLY A CA 1
ATOM 688 C C . GLY A 1 85 ? 3.919 -10.538 -14.776 1.00 63.81 85 GLY A C 1
ATOM 689 O O . GLY A 1 85 ? 4.259 -9.538 -14.146 1.00 63.81 85 GLY A O 1
ATOM 690 N N . TYR A 1 86 ? 3.869 -10.575 -16.108 1.00 61.53 86 TYR A N 1
ATOM 691 C CA . TYR A 1 86 ? 4.076 -9.413 -16.970 1.00 61.53 86 TYR A CA 1
ATOM 692 C C . TYR A 1 86 ? 2.842 -8.512 -16.933 1.00 61.53 86 TYR A C 1
ATOM 694 O O . TYR A 1 86 ? 1.766 -8.911 -17.379 1.00 61.53 86 TYR A O 1
ATOM 702 N N . GLN A 1 87 ? 2.980 -7.295 -16.408 1.00 61.38 87 GLN A N 1
ATOM 703 C CA . GLN A 1 87 ? 1.865 -6.354 -16.301 1.00 61.38 87 GLN A CA 1
ATOM 704 C C . GLN A 1 87 ? 2.180 -5.057 -17.049 1.00 61.38 87 GLN A C 1
ATOM 706 O O . GLN A 1 87 ? 3.197 -4.408 -16.807 1.00 61.38 87 GLN A O 1
ATOM 711 N N . ARG A 1 88 ? 1.282 -4.679 -17.964 1.00 57.59 88 ARG A N 1
ATOM 712 C CA . ARG A 1 88 ? 1.249 -3.357 -18.608 1.00 57.59 88 ARG A CA 1
ATOM 713 C C . ARG A 1 88 ? 0.354 -2.427 -17.783 1.00 57.59 88 ARG A C 1
ATOM 715 O O . ARG A 1 88 ? -0.567 -2.910 -17.126 1.00 57.59 88 ARG A O 1
ATOM 722 N N . ASN A 1 89 ? 0.595 -1.115 -17.827 1.00 62.28 89 ASN A N 1
ATOM 723 C CA . ASN A 1 89 ? -0.186 -0.119 -17.076 1.00 62.28 89 ASN A CA 1
ATOM 724 C C . ASN A 1 89 ? -0.201 -0.327 -15.547 1.00 62.28 89 ASN A C 1
ATOM 726 O O . ASN A 1 89 ? -1.239 -0.183 -14.898 1.00 62.28 89 ASN A O 1
ATOM 730 N N . ILE A 1 90 ? 0.953 -0.644 -14.955 1.00 64.44 90 ILE A N 1
ATOM 731 C CA . ILE A 1 90 ? 1.067 -0.768 -13.498 1.00 64.44 90 ILE A CA 1
ATOM 732 C C . ILE A 1 90 ? 0.992 0.619 -12.848 1.00 64.44 90 ILE A C 1
ATOM 734 O O . ILE A 1 90 ?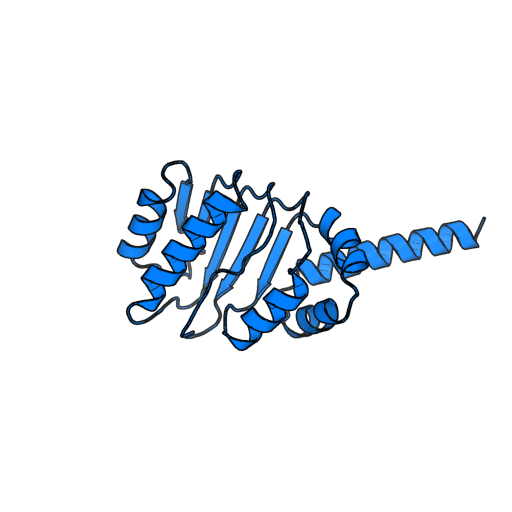 1.817 1.496 -13.116 1.00 64.44 90 ILE A O 1
ATOM 738 N N . ALA A 1 91 ? 0.037 0.810 -11.940 1.00 68.56 91 ALA A N 1
ATOM 739 C CA . ALA A 1 91 ? -0.031 1.985 -11.079 1.00 68.56 91 ALA A CA 1
ATOM 740 C C . ALA A 1 91 ? 0.113 1.582 -9.615 1.00 68.56 91 ALA A C 1
ATOM 742 O O . ALA A 1 91 ? -0.447 0.582 -9.181 1.00 68.56 91 ALA A O 1
ATOM 743 N N . PHE A 1 92 ? 0.835 2.390 -8.838 1.00 73.94 92 PHE A N 1
ATOM 744 C CA . PHE A 1 92 ? 0.841 2.222 -7.392 1.00 73.94 92 PHE A CA 1
ATOM 745 C C . PHE A 1 92 ? -0.555 2.550 -6.841 1.00 73.94 92 PHE A C 1
ATOM 747 O O . PHE A 1 92 ? -1.113 3.599 -7.194 1.00 73.94 92 PHE A O 1
ATOM 754 N N . PRO A 1 93 ? -1.131 1.693 -5.992 1.00 75.06 93 PRO A N 1
ATOM 755 C CA . PRO A 1 93 ? -2.454 1.936 -5.462 1.00 75.06 93 PRO A CA 1
ATOM 756 C C . PRO A 1 93 ? -2.423 3.059 -4.434 1.00 75.06 93 PRO A C 1
ATOM 758 O O . PRO A 1 93 ? -1.577 3.097 -3.544 1.00 75.06 93 PRO A O 1
ATOM 761 N N . LYS A 1 94 ? -3.369 3.987 -4.555 1.00 84.31 94 LYS A N 1
ATOM 762 C CA . LYS A 1 94 ? -3.455 5.126 -3.647 1.00 84.31 94 LYS A CA 1
ATOM 763 C C . LYS A 1 94 ? -4.179 4.696 -2.373 1.00 84.31 94 LYS A C 1
ATOM 765 O O . LYS A 1 94 ? -5.392 4.522 -2.404 1.00 84.31 94 LYS A O 1
ATOM 770 N N . ILE A 1 95 ? -3.437 4.539 -1.284 1.00 90.12 95 ILE A N 1
ATOM 771 C CA . ILE A 1 95 ? -3.964 4.236 0.051 1.00 90.12 95 ILE A CA 1
ATOM 772 C C . ILE A 1 95 ? -3.709 5.417 0.989 1.00 90.12 95 ILE A C 1
ATOM 774 O O . ILE A 1 95 ? -2.680 6.081 0.887 1.00 90.12 95 ILE A O 1
ATOM 778 N N . ASP A 1 96 ? -4.629 5.702 1.905 1.00 92.75 96 ASP A N 1
ATOM 779 C CA . ASP A 1 96 ? -4.384 6.700 2.947 1.00 92.75 96 ASP A CA 1
ATOM 780 C C . ASP A 1 96 ? -3.855 5.990 4.194 1.00 92.75 96 ASP A C 1
ATOM 782 O O . ASP A 1 96 ? -4.578 5.247 4.857 1.00 92.75 96 ASP A O 1
ATOM 786 N N . ALA A 1 97 ? -2.556 6.108 4.458 1.00 94.00 97 ALA A N 1
ATOM 787 C CA . ALA A 1 97 ? -1.910 5.358 5.528 1.00 94.00 97 ALA A CA 1
ATOM 788 C C . ALA A 1 97 ? -0.758 6.173 6.135 1.00 94.00 97 ALA A C 1
ATOM 790 O O . ALA A 1 97 ? 0.420 5.870 5.908 1.00 94.00 97 ALA A O 1
ATOM 791 N N . PRO A 1 98 ? -1.080 7.208 6.932 1.00 93.94 98 PRO A N 1
ATOM 792 C CA . PRO A 1 98 ? -0.108 8.217 7.349 1.00 93.94 98 PRO A CA 1
ATOM 793 C C . PRO A 1 98 ? 1.050 7.627 8.162 1.00 93.94 98 PRO A C 1
ATOM 795 O O . PRO A 1 98 ? 2.164 8.137 8.144 1.00 93.94 98 PRO A O 1
ATOM 798 N N . ASN A 1 99 ? 0.790 6.511 8.841 1.00 95.88 99 ASN A N 1
ATOM 799 C CA . ASN A 1 99 ? 1.677 5.866 9.797 1.00 95.88 99 ASN A CA 1
ATOM 800 C C . ASN A 1 99 ? 2.561 4.754 9.213 1.00 95.88 99 ASN A C 1
ATOM 802 O O . ASN A 1 99 ? 3.244 4.068 9.985 1.00 95.88 99 ASN A O 1
ATOM 806 N N . VAL A 1 100 ? 2.573 4.568 7.890 1.00 96.19 100 VAL A N 1
ATOM 807 C CA . VAL A 1 100 ? 3.403 3.554 7.224 1.00 96.19 100 VAL A CA 1
ATOM 808 C C . VAL A 1 100 ? 4.871 3.942 7.302 1.00 96.19 100 VAL A C 1
ATOM 810 O O . VAL A 1 100 ? 5.240 5.065 6.992 1.00 96.19 100 VAL A O 1
ATOM 813 N N . HIS A 1 101 ? 5.712 2.988 7.699 1.00 96.12 101 HIS A N 1
ATOM 814 C CA . HIS A 1 101 ? 7.161 3.170 7.814 1.00 96.12 101 HIS A CA 1
ATOM 815 C C . HIS A 1 101 ? 7.921 2.437 6.714 1.00 96.12 101 HIS A C 1
ATOM 817 O O . HIS A 1 101 ? 9.011 2.857 6.318 1.00 96.12 101 HIS A O 1
ATOM 823 N N . VAL A 1 102 ? 7.364 1.321 6.245 1.00 95.62 102 VAL A N 1
ATOM 824 C CA . VAL A 1 102 ? 8.062 0.390 5.368 1.00 95.62 102 VAL A CA 1
ATOM 825 C C . VAL A 1 102 ? 7.142 -0.060 4.240 1.00 95.62 102 VAL A C 1
ATOM 827 O O . VAL A 1 102 ? 6.041 -0.546 4.495 1.00 95.62 102 VAL A O 1
ATOM 830 N N . ILE A 1 103 ? 7.626 0.058 3.004 1.00 93.12 103 ILE A N 1
ATOM 831 C CA . ILE A 1 103 ? 6.987 -0.511 1.814 1.00 93.12 103 ILE A CA 1
ATOM 832 C C . ILE A 1 103 ? 7.872 -1.644 1.296 1.00 93.12 103 ILE A C 1
ATOM 834 O O . ILE A 1 103 ? 9.052 -1.434 1.024 1.00 93.12 103 ILE A O 1
ATOM 838 N N . HIS A 1 104 ? 7.326 -2.847 1.174 1.00 91.75 104 HIS A N 1
ATOM 839 C CA . HIS A 1 104 ? 7.971 -4.007 0.568 1.00 91.75 104 HIS A CA 1
ATOM 840 C C . HIS A 1 104 ? 7.360 -4.269 -0.803 1.00 91.75 104 HIS A C 1
ATOM 842 O O . HIS A 1 104 ? 6.144 -4.289 -0.962 1.00 91.75 104 HIS A O 1
ATOM 848 N N . ILE A 1 105 ? 8.205 -4.455 -1.809 1.00 87.19 105 ILE A N 1
ATOM 849 C CA . ILE A 1 105 ? 7.800 -4.726 -3.186 1.00 87.19 105 ILE A CA 1
ATOM 850 C C . ILE A 1 105 ? 8.362 -6.090 -3.579 1.00 87.19 105 ILE A C 1
ATOM 852 O O . ILE A 1 105 ? 9.564 -6.265 -3.805 1.00 87.19 105 ILE A O 1
ATOM 856 N N . HIS A 1 106 ? 7.462 -7.060 -3.662 1.00 84.19 106 HIS A N 1
ATOM 857 C CA . HIS A 1 106 ? 7.710 -8.413 -4.125 1.00 84.19 106 HIS A CA 1
ATOM 858 C C . HIS A 1 106 ? 7.352 -8.493 -5.606 1.00 84.19 106 HIS A C 1
ATOM 860 O O . HIS A 1 106 ? 6.264 -8.094 -6.004 1.00 84.19 106 HIS A O 1
ATOM 866 N N . GLY A 1 107 ? 8.237 -9.021 -6.440 1.00 73.25 107 GLY A N 1
ATOM 867 C CA . GLY A 1 107 ? 7.940 -9.295 -7.840 1.00 73.25 107 GLY A CA 1
ATOM 868 C C . GLY A 1 107 ? 8.865 -10.371 -8.375 1.00 73.25 107 GLY A C 1
ATOM 869 O O . GLY A 1 107 ? 10.007 -10.456 -7.943 1.00 73.25 107 GLY A O 1
ATOM 870 N N . VAL A 1 108 ? 8.371 -11.219 -9.277 1.00 52.66 108 VAL A N 1
ATOM 871 C CA . VAL A 1 108 ? 9.186 -12.293 -9.881 1.00 52.66 108 VAL A CA 1
ATOM 872 C C . VAL A 1 108 ? 9.835 -11.815 -11.187 1.00 52.66 108 VAL A C 1
ATOM 874 O O . VAL A 1 108 ? 10.971 -12.171 -11.464 1.00 52.66 108 VAL A O 1
ATOM 877 N N . TYR A 1 109 ? 9.178 -10.918 -11.928 1.00 52.78 109 TYR A N 1
ATOM 878 C CA . TYR A 1 109 ? 9.732 -10.234 -13.099 1.00 52.78 109 TYR A CA 1
ATOM 879 C C . TYR A 1 109 ? 9.049 -8.876 -13.237 1.00 52.78 109 TYR A C 1
ATOM 881 O O . TYR A 1 109 ? 7.934 -8.781 -13.738 1.00 52.78 109 TYR A O 1
ATOM 889 N N . VAL A 1 110 ? 9.696 -7.805 -12.782 1.00 51.06 110 VAL A N 1
ATOM 890 C CA . VAL A 1 110 ? 9.240 -6.443 -13.091 1.00 51.06 110 VAL A CA 1
ATOM 891 C C . VAL A 1 110 ? 9.884 -6.030 -14.414 1.00 51.06 110 VAL A C 1
ATOM 893 O O . VAL A 1 110 ? 10.591 -5.032 -14.510 1.00 51.06 110 VAL A O 1
ATOM 896 N N . GLU A 1 111 ? 9.646 -6.815 -15.466 1.00 50.09 111 GLU A N 1
ATOM 897 C CA . GLU A 1 111 ? 9.840 -6.353 -16.840 1.00 50.09 111 GLU A CA 1
ATOM 898 C C . GLU A 1 111 ? 8.659 -5.444 -17.186 1.00 50.09 111 GLU A C 1
ATOM 900 O O . GLU A 1 111 ? 7.784 -5.761 -17.988 1.00 50.09 111 GLU A O 1
ATOM 905 N N . ILE A 1 112 ? 8.598 -4.293 -16.511 1.00 51.47 112 ILE A N 1
ATOM 906 C CA . ILE A 1 112 ? 7.745 -3.204 -16.964 1.00 51.47 112 ILE A CA 1
ATOM 907 C C . ILE A 1 112 ? 8.450 -2.643 -18.196 1.00 51.47 112 ILE A C 1
ATOM 909 O O . ILE A 1 112 ? 9.406 -1.870 -18.096 1.00 51.47 112 ILE A O 1
ATOM 913 N N . LEU A 1 113 ? 8.039 -3.123 -19.362 1.00 45.03 113 LEU A N 1
ATOM 914 C CA . LEU A 1 113 ? 8.571 -2.682 -20.643 1.00 45.03 113 LEU A CA 1
ATOM 915 C C . LEU A 1 113 ? 8.162 -1.222 -20.909 1.00 45.03 113 LEU A C 1
ATOM 917 O O . LEU A 1 113 ? 7.070 -0.787 -20.547 1.00 45.03 113 LEU A O 1
ATOM 921 N N . GLY A 1 114 ? 9.045 -0.459 -21.557 1.00 55.81 114 GLY A N 1
ATOM 922 C CA . GLY A 1 114 ? 8.731 0.884 -22.061 1.00 55.81 114 GLY A CA 1
ATOM 923 C C . GLY A 1 114 ? 8.652 1.988 -20.998 1.00 55.81 114 GLY A C 1
ATOM 924 O O . GLY A 1 114 ? 9.331 1.944 -19.975 1.00 55.81 114 GLY A O 1
ATOM 925 N N . GLN A 1 115 ? 7.864 3.036 -21.261 1.00 60.88 115 GLN A N 1
ATOM 926 C CA . GLN A 1 115 ? 7.783 4.242 -20.419 1.00 60.88 115 GLN A CA 1
ATOM 927 C C . GLN A 1 115 ? 7.002 4.043 -19.103 1.00 60.88 115 GLN A C 1
ATOM 929 O O . GLN A 1 115 ? 7.190 4.804 -18.145 1.00 60.88 115 GLN A O 1
ATOM 934 N N . ASP A 1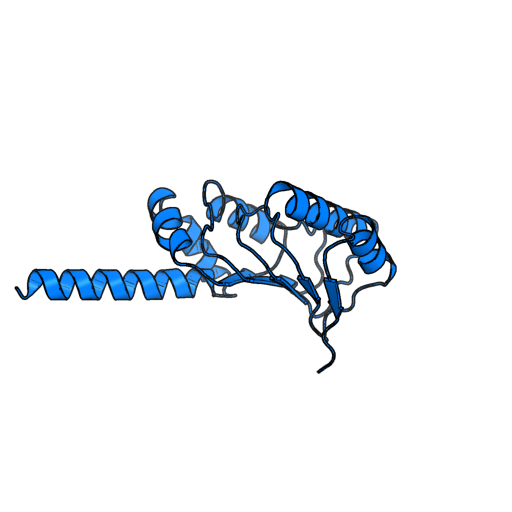 116 ? 6.184 2.991 -19.012 1.00 66.50 116 ASP A N 1
ATOM 935 C CA . ASP A 1 116 ? 5.299 2.721 -17.870 1.00 66.50 116 ASP A CA 1
ATOM 936 C C . ASP A 1 116 ? 6.060 2.514 -16.554 1.00 66.50 116 ASP A C 1
ATOM 938 O O . ASP A 1 116 ? 5.578 2.887 -15.482 1.00 66.50 116 ASP A O 1
ATOM 942 N N . ARG A 1 117 ? 7.302 2.017 -16.620 1.00 70.88 117 ARG A N 1
ATOM 943 C CA . ARG A 1 117 ? 8.155 1.792 -15.441 1.00 70.88 117 ARG A CA 1
ATOM 944 C C . ARG A 1 117 ? 8.525 3.084 -14.728 1.00 70.88 117 ARG A C 1
ATOM 946 O O . ARG A 1 117 ? 8.495 3.164 -13.500 1.00 70.88 117 ARG A O 1
ATOM 953 N N . HIS A 1 118 ? 8.836 4.121 -15.502 1.00 75.88 118 HIS A N 1
ATOM 954 C CA . HIS A 1 118 ? 9.198 5.428 -14.968 1.00 75.88 118 HIS A CA 1
ATOM 955 C C . HIS A 1 118 ? 7.962 6.110 -14.380 1.00 75.88 118 HIS A C 1
ATOM 957 O O . HIS A 1 118 ? 8.040 6.712 -13.307 1.00 75.88 118 HIS A O 1
ATOM 963 N N . ARG A 1 119 ? 6.808 5.966 -15.044 1.00 78.44 119 ARG A N 1
ATOM 964 C CA . ARG A 1 119 ? 5.524 6.480 -14.560 1.00 78.44 119 ARG A CA 1
ATOM 965 C C . ARG A 1 119 ? 5.126 5.836 -13.233 1.00 78.44 119 ARG A C 1
ATOM 967 O O . ARG A 1 119 ? 4.771 6.560 -12.306 1.00 78.44 119 ARG A O 1
ATOM 974 N N . MET A 1 120 ? 5.253 4.515 -13.099 1.00 79.06 120 MET A N 1
ATOM 975 C CA . MET A 1 120 ? 4.948 3.806 -11.853 1.00 79.06 120 MET A CA 1
ATOM 976 C C . MET A 1 120 ? 5.807 4.308 -10.685 1.00 79.06 120 MET A C 1
ATOM 978 O O . MET A 1 120 ? 5.263 4.654 -9.638 1.00 79.06 120 MET A O 1
ATOM 982 N N . MET A 1 121 ? 7.129 4.410 -10.867 1.00 83.75 121 MET A N 1
ATOM 983 C CA . MET A 1 121 ? 8.033 4.877 -9.804 1.00 83.75 121 MET A CA 1
ATOM 984 C C . MET A 1 121 ? 7.781 6.335 -9.417 1.00 83.75 121 MET A C 1
ATOM 986 O O . MET A 1 121 ? 7.805 6.674 -8.235 1.00 83.75 121 MET A O 1
ATOM 990 N N . ARG A 1 122 ? 7.475 7.202 -10.391 1.00 86.25 122 ARG A N 1
ATOM 991 C CA . ARG A 1 122 ? 7.073 8.590 -10.114 1.00 86.25 122 ARG A CA 1
ATOM 992 C C . ARG A 1 122 ? 5.759 8.652 -9.340 1.00 86.25 122 ARG A C 1
ATOM 994 O O . ARG A 1 122 ? 5.664 9.419 -8.386 1.00 86.25 122 ARG A O 1
ATOM 1001 N N . ASN A 1 123 ? 4.776 7.834 -9.712 1.00 85.44 123 ASN A N 1
ATOM 1002 C CA . ASN A 1 123 ? 3.492 7.761 -9.017 1.00 85.44 123 ASN A CA 1
ATOM 1003 C C . ASN A 1 123 ? 3.661 7.264 -7.578 1.00 85.44 123 ASN A C 1
ATOM 1005 O O . ASN A 1 123 ? 3.086 7.856 -6.669 1.00 85.44 123 ASN A O 1
ATOM 1009 N N . LEU A 1 124 ? 4.486 6.234 -7.367 1.00 87.19 124 LEU A N 1
ATOM 1010 C CA . LEU A 1 124 ? 4.861 5.753 -6.038 1.00 87.19 124 LEU A CA 1
ATOM 1011 C C . LEU A 1 124 ? 5.497 6.875 -5.209 1.00 87.19 124 LEU A C 1
ATOM 1013 O O . LEU A 1 124 ? 5.037 7.157 -4.107 1.00 87.19 124 LEU A O 1
ATOM 1017 N N . ALA A 1 125 ? 6.501 7.566 -5.753 1.00 89.56 125 ALA A N 1
ATOM 1018 C CA . ALA A 1 125 ? 7.163 8.656 -5.044 1.00 89.56 125 ALA A CA 1
ATOM 1019 C C . ALA A 1 125 ? 6.208 9.813 -4.706 1.00 89.56 125 ALA A C 1
ATOM 1021 O O . ALA A 1 125 ? 6.245 10.345 -3.598 1.00 89.56 125 ALA A O 1
ATOM 1022 N N . CYS A 1 126 ? 5.330 10.188 -5.638 1.00 90.44 126 CYS A N 1
ATOM 1023 C CA . CYS A 1 126 ? 4.305 11.205 -5.414 1.00 90.44 126 CYS A CA 1
ATOM 1024 C C . CYS A 1 126 ? 3.342 10.786 -4.296 1.00 90.44 126 CYS A C 1
ATOM 1026 O O . CYS A 1 126 ? 3.082 11.561 -3.377 1.00 90.44 126 CYS A O 1
ATOM 1028 N N . HIS A 1 127 ? 2.871 9.541 -4.334 1.00 89.69 127 HIS A N 1
ATOM 1029 C CA . HIS A 1 127 ? 1.957 9.022 -3.332 1.00 89.69 127 HIS A CA 1
ATOM 1030 C C . HIS A 1 127 ? 2.597 8.947 -1.941 1.00 89.69 127 HIS A C 1
ATOM 1032 O O . HIS A 1 127 ? 1.974 9.367 -0.970 1.00 89.69 127 HIS A O 1
ATOM 1038 N N . VAL A 1 128 ? 3.857 8.505 -1.847 1.00 90.50 128 VAL A N 1
ATOM 1039 C CA . VAL A 1 128 ? 4.609 8.495 -0.584 1.00 90.50 128 VAL A CA 1
ATOM 1040 C C . VAL A 1 128 ? 4.679 9.894 0.020 1.00 90.50 128 VAL A C 1
ATOM 1042 O O . VAL A 1 128 ? 4.335 10.065 1.184 1.00 90.50 128 VAL A O 1
ATOM 1045 N N . LYS A 1 129 ? 5.021 10.910 -0.781 1.00 90.62 129 LYS A N 1
ATOM 1046 C CA . LYS A 1 129 ? 5.070 12.302 -0.307 1.00 90.62 129 LYS A CA 1
ATOM 1047 C C . LYS A 1 129 ? 3.727 12.818 0.203 1.00 90.62 129 LYS A C 1
ATOM 1049 O O . LYS A 1 129 ? 3.699 13.568 1.168 1.00 90.62 129 LYS A O 1
ATOM 1054 N N . GLN A 1 130 ? 2.634 12.462 -0.469 1.00 91.31 130 GLN A N 1
ATOM 1055 C CA . GLN A 1 130 ? 1.315 13.032 -0.185 1.00 91.31 130 GLN A CA 1
ATOM 1056 C C . GLN A 1 130 ? 0.561 12.308 0.930 1.00 91.31 130 GLN A C 1
ATOM 1058 O O . GLN A 1 130 ? -0.205 12.938 1.651 1.00 91.31 130 GLN A O 1
ATOM 1063 N N . LYS A 1 131 ? 0.705 10.983 1.023 1.00 91.81 131 LYS A N 1
ATOM 1064 C CA . LYS A 1 131 ? -0.178 10.128 1.831 1.00 91.81 131 LYS A CA 1
ATOM 1065 C C . LYS A 1 131 ? 0.553 9.213 2.804 1.00 91.81 131 LYS A C 1
ATOM 1067 O O . LYS A 1 131 ? -0.086 8.677 3.703 1.00 91.81 131 LYS A O 1
ATOM 1072 N N . LEU A 1 132 ? 1.869 9.052 2.655 1.00 93.56 132 LEU A N 1
ATOM 1073 C CA . LEU A 1 132 ? 2.686 8.161 3.483 1.00 93.56 132 LEU A CA 1
ATOM 1074 C C . LEU A 1 132 ? 3.923 8.908 4.040 1.00 93.56 132 LEU A C 1
ATOM 1076 O O . LEU A 1 132 ? 5.059 8.483 3.811 1.00 93.56 132 LEU A O 1
ATOM 1080 N N . PRO A 1 133 ? 3.735 10.033 4.759 1.00 92.50 133 PRO A N 1
ATOM 1081 C CA . PRO A 1 133 ? 4.819 10.947 5.136 1.00 92.50 133 PRO A CA 1
ATOM 1082 C C . PRO A 1 133 ? 5.878 10.320 6.055 1.00 92.50 133 PRO A C 1
ATOM 1084 O O . PRO A 1 133 ? 7.004 10.806 6.114 1.00 92.50 133 PRO A O 1
ATOM 1087 N N . HIS A 1 134 ? 5.546 9.241 6.769 1.00 95.62 134 HIS A N 1
ATOM 1088 C CA . HIS A 1 134 ? 6.459 8.566 7.694 1.00 95.62 134 HIS A CA 1
ATOM 1089 C C . HIS A 1 134 ? 7.208 7.375 7.086 1.00 95.62 134 HIS A C 1
ATOM 1091 O O . HIS A 1 134 ? 7.903 6.658 7.812 1.00 95.62 134 HIS A O 1
ATOM 1097 N N . VAL A 1 135 ? 7.111 7.158 5.770 1.00 96.00 135 VAL A N 1
ATOM 1098 C CA . VAL A 1 135 ? 7.869 6.097 5.099 1.00 96.00 135 VAL A CA 1
ATOM 1099 C C . VAL A 1 135 ? 9.357 6.393 5.225 1.00 96.00 135 VAL A C 1
ATOM 1101 O O . VAL A 1 135 ? 9.846 7.414 4.757 1.00 96.00 135 VAL A O 1
ATOM 1104 N N . ARG A 1 136 ? 10.089 5.462 5.837 1.00 96.00 136 ARG A N 1
ATOM 1105 C CA . ARG A 1 136 ? 11.547 5.529 6.005 1.00 96.00 136 ARG A CA 1
ATOM 1106 C C . ARG A 1 136 ? 12.275 4.546 5.108 1.00 96.00 136 A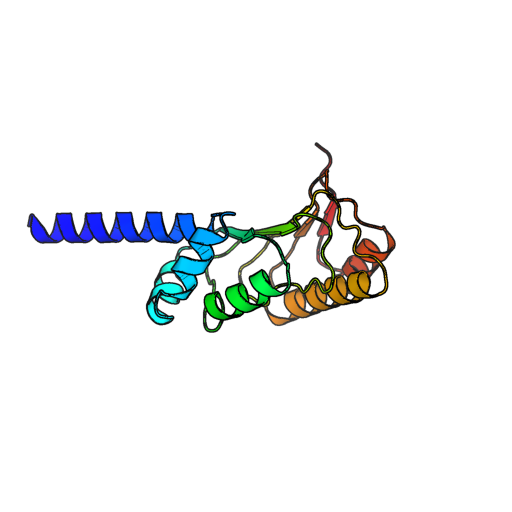RG A C 1
ATOM 1108 O O . ARG A 1 136 ? 13.466 4.715 4.863 1.00 96.00 136 ARG A O 1
ATOM 1115 N N . GLN A 1 137 ? 11.587 3.506 4.636 1.00 96.12 137 GLN A N 1
ATOM 1116 C CA . GLN A 1 137 ? 12.223 2.459 3.853 1.00 96.12 137 GLN A CA 1
ATOM 1117 C C . GLN A 1 137 ? 11.322 1.885 2.757 1.00 96.12 137 GLN A C 1
ATOM 1119 O O . GLN A 1 137 ? 10.167 1.540 3.004 1.00 96.12 137 GLN A O 1
ATOM 1124 N N . ILE A 1 138 ? 11.897 1.699 1.569 1.00 93.12 138 ILE A N 1
ATOM 1125 C CA . ILE A 1 138 ? 11.326 0.915 0.472 1.00 93.12 138 ILE A CA 1
ATOM 1126 C C . ILE A 1 138 ? 12.271 -0.258 0.204 1.00 93.12 138 ILE A C 1
ATOM 1128 O O . ILE A 1 138 ? 13.449 -0.058 -0.101 1.00 93.12 138 ILE A O 1
ATOM 1132 N N . ARG A 1 139 ? 11.770 -1.487 0.352 1.00 91.69 139 ARG A N 1
ATOM 1133 C CA . ARG A 1 139 ? 12.533 -2.715 0.109 1.00 91.69 139 ARG A CA 1
ATOM 1134 C C . ARG A 1 139 ? 12.004 -3.432 -1.118 1.00 91.69 139 ARG A C 1
ATOM 1136 O O . ARG A 1 139 ? 10.802 -3.648 -1.231 1.00 91.69 139 ARG A O 1
ATOM 1143 N N . PHE A 1 140 ? 12.900 -3.856 -1.991 1.00 87.44 140 PHE A N 1
ATOM 1144 C CA . PHE A 1 140 ? 12.586 -4.764 -3.086 1.00 87.44 140 PHE A CA 1
ATOM 1145 C C . PHE A 1 140 ? 13.031 -6.173 -2.702 1.00 87.44 140 PHE A C 1
ATOM 1147 O O . PHE A 1 140 ? 14.160 -6.354 -2.252 1.00 87.44 140 PHE A O 1
ATOM 1154 N N . ALA A 1 141 ? 12.156 -7.166 -2.848 1.00 84.31 141 ALA A N 1
ATOM 1155 C CA . ALA A 1 141 ? 12.513 -8.558 -2.586 1.00 84.31 141 ALA A CA 1
ATOM 1156 C C . ALA A 1 141 ? 13.609 -9.046 -3.555 1.00 84.31 141 ALA A C 1
ATOM 1158 O O . ALA A 1 141 ? 13.713 -8.549 -4.673 1.00 84.31 141 ALA A O 1
ATOM 1159 N N . ARG A 1 142 ? 14.393 -10.058 -3.161 1.00 73.62 142 ARG A N 1
ATOM 1160 C CA . ARG A 1 142 ? 15.545 -10.565 -3.936 1.00 73.62 142 ARG A CA 1
ATOM 1161 C C . ARG A 1 142 ? 15.206 -10.964 -5.375 1.00 73.62 142 ARG A C 1
ATOM 1163 O O . ARG A 1 142 ? 15.978 -10.716 -6.292 1.00 73.62 142 ARG A O 1
ATOM 1170 N N . ARG A 1 143 ? 14.044 -11.592 -5.575 1.00 71.19 143 ARG A N 1
ATOM 1171 C CA . ARG A 1 143 ? 13.580 -12.029 -6.904 1.00 71.19 143 ARG A CA 1
ATOM 1172 C C . ARG A 1 143 ? 13.041 -10.874 -7.758 1.00 71.19 143 ARG A C 1
ATOM 1174 O O . ARG A 1 143 ? 12.804 -11.059 -8.947 1.00 71.19 143 ARG A O 1
ATOM 1181 N N . THR A 1 144 ? 12.904 -9.679 -7.183 1.00 74.38 144 THR A N 1
ATOM 1182 C CA . THR A 1 144 ? 12.441 -8.491 -7.892 1.00 74.38 144 THR A CA 1
ATOM 1183 C C . THR A 1 144 ? 13.595 -7.901 -8.699 1.00 74.38 144 THR A C 1
ATOM 1185 O O . THR A 1 144 ? 14.428 -7.166 -8.173 1.00 74.38 144 THR A O 1
ATOM 1188 N N . ARG A 1 145 ? 13.637 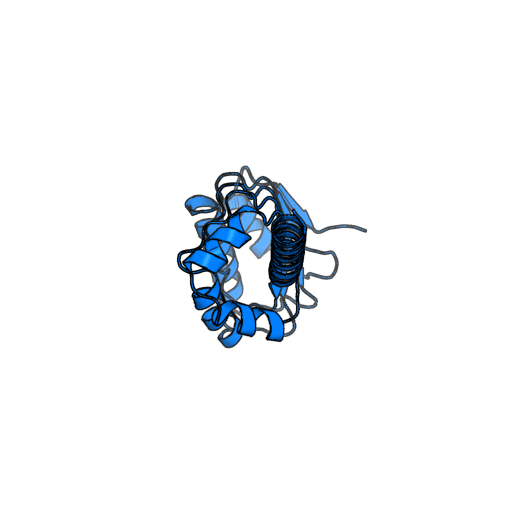-8.185 -10.005 1.00 71.06 145 ARG A N 1
ATOM 1189 C CA . ARG A 1 145 ? 14.543 -7.487 -10.930 1.00 71.06 145 ARG A CA 1
ATOM 1190 C C . ARG A 1 145 ? 14.115 -6.024 -11.055 1.00 71.06 145 ARG A C 1
ATOM 1192 O O . ARG A 1 145 ? 13.049 -5.742 -11.597 1.00 71.06 145 ARG A O 1
ATOM 1199 N N . VAL A 1 146 ? 14.933 -5.098 -10.556 1.00 74.19 146 VAL A N 1
ATOM 1200 C CA . VAL A 1 146 ? 14.699 -3.650 -10.666 1.00 74.19 146 VAL A CA 1
ATOM 1201 C C . VAL A 1 146 ? 15.880 -3.008 -11.375 1.00 74.19 146 VAL A C 1
ATOM 1203 O O . VAL A 1 146 ? 17.012 -3.113 -10.914 1.00 74.19 146 VAL A O 1
ATOM 1206 N N . TYR A 1 147 ? 15.615 -2.318 -12.483 1.00 76.62 147 TYR A N 1
ATOM 1207 C CA . TYR A 1 147 ? 16.643 -1.563 -13.196 1.00 76.62 147 TYR A CA 1
ATOM 1208 C C . TYR A 1 147 ? 17.172 -0.411 -12.340 1.00 76.62 147 TYR A C 1
ATOM 1210 O O . TYR A 1 147 ? 16.401 0.311 -11.702 1.00 76.62 147 TYR A O 1
ATOM 1218 N N . GLU A 1 148 ? 18.480 -0.176 -12.391 1.00 80.62 148 GLU A N 1
ATOM 1219 C CA . GLU A 1 148 ? 19.145 0.879 -11.623 1.00 80.62 148 GLU A CA 1
ATOM 1220 C C . GLU A 1 148 ? 18.544 2.269 -11.881 1.00 80.62 148 GLU A C 1
ATOM 1222 O O . GLU A 1 148 ? 18.328 3.049 -10.953 1.00 80.62 148 GLU A O 1
ATOM 1227 N N . THR A 1 149 ? 18.138 2.547 -13.124 1.00 81.25 149 THR A N 1
ATOM 1228 C CA . THR A 1 149 ? 17.469 3.800 -13.503 1.00 81.25 149 THR A CA 1
ATOM 1229 C C . THR A 1 149 ? 16.177 4.055 -12.719 1.00 81.25 149 THR A C 1
ATOM 1231 O O . THR A 1 149 ? 15.812 5.206 -12.484 1.00 81.25 149 THR A O 1
ATOM 1234 N N . LEU A 1 150 ? 15.463 3.001 -12.308 1.00 80.06 150 LEU A N 1
ATOM 1235 C CA . LEU A 1 150 ? 14.242 3.107 -11.502 1.00 80.06 150 LEU A CA 1
ATOM 1236 C C . LEU A 1 150 ? 14.556 3.380 -10.035 1.00 80.06 150 LEU A C 1
ATOM 1238 O O . LEU A 1 150 ? 13.888 4.202 -9.406 1.00 80.06 150 LEU A O 1
ATOM 1242 N N . LEU A 1 151 ? 15.597 2.731 -9.510 1.00 84.81 151 LEU A N 1
ATOM 1243 C CA . LEU A 1 151 ? 16.096 3.005 -8.165 1.00 84.81 151 LEU A CA 1
ATOM 1244 C C . LEU A 1 151 ? 16.570 4.456 -8.056 1.00 84.81 151 LEU A C 1
ATOM 1246 O O . LEU A 1 151 ? 16.270 5.116 -7.064 1.00 84.81 151 LEU A O 1
ATOM 1250 N N . ARG A 1 152 ? 17.241 4.973 -9.093 1.00 86.31 152 ARG A N 1
ATOM 1251 C CA . ARG A 1 152 ? 17.688 6.367 -9.152 1.00 86.31 152 ARG A CA 1
ATOM 1252 C C . ARG A 1 152 ? 16.521 7.352 -9.066 1.00 86.31 152 ARG A C 1
ATOM 1254 O O . ARG A 1 152 ? 16.578 8.258 -8.246 1.00 86.31 152 ARG A O 1
ATOM 1261 N N . ILE A 1 153 ? 15.423 7.118 -9.796 1.00 87.38 153 ILE A N 1
ATOM 1262 C CA . ILE A 1 153 ? 14.210 7.956 -9.697 1.00 87.38 153 ILE A CA 1
ATOM 1263 C C . ILE A 1 153 ? 13.687 8.014 -8.262 1.00 87.38 153 ILE A C 1
ATOM 1265 O O . ILE A 1 153 ? 13.327 9.087 -7.780 1.00 87.38 153 ILE A O 1
ATOM 1269 N N . LEU A 1 154 ? 13.615 6.869 -7.580 1.00 88.88 154 LEU A N 1
ATOM 1270 C CA . LEU A 1 154 ? 13.136 6.841 -6.202 1.00 88.88 154 LEU A CA 1
ATOM 1271 C C . LEU A 1 154 ? 14.102 7.568 -5.263 1.00 88.88 154 LEU A C 1
ATOM 1273 O O . LEU A 1 154 ? 13.635 8.351 -4.444 1.00 88.88 154 LEU A O 1
ATOM 1277 N N . LYS A 1 155 ? 15.420 7.377 -5.412 1.00 90.88 155 LYS A N 1
ATOM 1278 C CA . LYS A 1 155 ? 16.441 8.074 -4.609 1.00 90.88 155 LYS A CA 1
ATOM 1279 C C . LYS A 1 155 ? 16.375 9.591 -4.799 1.00 90.88 155 LYS A C 1
ATOM 1281 O O . LYS A 1 155 ? 16.356 10.326 -3.821 1.00 90.88 155 LYS A O 1
ATOM 1286 N N . GLU A 1 156 ? 16.264 10.055 -6.043 1.00 92.62 156 GLU A N 1
ATOM 1287 C CA . GLU A 1 156 ? 16.137 11.480 -6.377 1.00 92.62 156 GLU A CA 1
ATOM 1288 C C . GLU A 1 156 ? 14.839 12.083 -5.828 1.00 92.62 156 GLU A C 1
ATOM 1290 O O . GLU A 1 156 ? 14.819 13.199 -5.309 1.00 92.62 156 GLU A O 1
ATOM 1295 N N . LYS A 1 157 ? 13.716 11.365 -5.955 1.00 92.19 157 LYS A N 1
ATOM 1296 C CA . LYS A 1 157 ? 12.414 11.888 -5.529 1.00 92.19 157 LYS A CA 1
ATOM 1297 C C . LYS A 1 157 ? 12.183 11.743 -4.029 1.00 92.19 157 LYS A C 1
ATOM 1299 O O . LYS A 1 157 ? 11.398 12.527 -3.504 1.00 92.19 157 LYS A O 1
ATOM 1304 N N . LEU A 1 158 ? 12.828 10.799 -3.350 1.00 93.25 158 LEU A N 1
ATOM 1305 C CA . LEU A 1 158 ? 12.651 10.496 -1.928 1.00 93.25 158 LEU A CA 1
ATOM 1306 C C . LEU A 1 158 ? 14.014 10.440 -1.199 1.00 93.25 158 LEU A C 1
ATOM 1308 O O . LEU A 1 158 ? 14.394 9.379 -0.704 1.00 93.25 158 LEU A O 1
ATOM 1312 N N . PRO A 1 159 ? 14.748 11.564 -1.089 1.00 90.31 159 PRO A N 1
ATOM 1313 C CA . PRO A 1 159 ? 16.132 11.568 -0.597 1.00 90.31 159 PRO A CA 1
ATOM 1314 C C . PRO A 1 159 ? 16.297 11.082 0.855 1.00 90.31 159 PRO A C 1
ATOM 1316 O O . PRO A 1 159 ? 17.349 10.563 1.209 1.00 90.31 159 PRO A O 1
ATOM 1319 N N . GLY A 1 160 ? 15.263 11.199 1.696 1.00 90.56 160 GLY A N 1
ATOM 1320 C CA . GLY A 1 160 ? 15.272 10.705 3.082 1.00 90.56 160 GLY A CA 1
ATOM 1321 C C . GLY A 1 160 ? 14.815 9.251 3.258 1.00 90.56 160 GLY A C 1
ATOM 1322 O O . GLY A 1 160 ? 14.772 8.755 4.382 1.00 90.56 160 GLY A O 1
ATOM 1323 N N . VAL A 1 161 ? 14.437 8.563 2.175 1.00 95.00 161 VAL A N 1
ATOM 1324 C CA . VAL A 1 161 ? 13.902 7.198 2.229 1.00 95.00 161 VAL A CA 1
ATOM 1325 C C . VAL A 1 161 ? 14.988 6.205 1.839 1.00 95.00 161 VAL A C 1
ATOM 13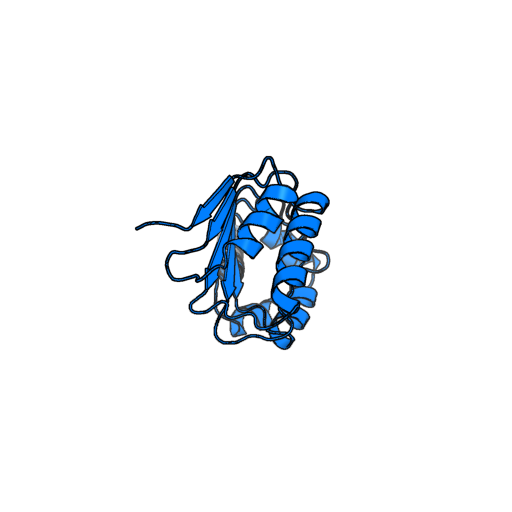27 O O . VAL A 1 161 ? 15.524 6.238 0.733 1.00 95.00 161 VAL A O 1
ATOM 1330 N N . ARG A 1 162 ? 15.285 5.257 2.731 1.00 95.38 162 ARG A N 1
ATOM 1331 C CA . ARG A 1 162 ? 16.236 4.180 2.450 1.00 95.38 162 ARG A CA 1
ATOM 1332 C C . ARG A 1 162 ? 15.653 3.238 1.397 1.00 95.38 162 ARG A C 1
ATOM 1334 O O . ARG A 1 162 ? 14.610 2.625 1.618 1.00 95.38 162 ARG A O 1
ATOM 1341 N N . ILE A 1 163 ? 16.353 3.077 0.280 1.00 92.00 163 ILE A N 1
ATOM 1342 C CA . ILE A 1 163 ? 15.966 2.165 -0.801 1.00 92.00 163 ILE A CA 1
ATOM 1343 C C . ILE A 1 163 ? 16.960 1.010 -0.840 1.00 92.00 163 ILE A C 1
ATOM 1345 O O . ILE A 1 163 ? 18.156 1.233 -1.018 1.00 92.00 163 ILE A O 1
ATOM 1349 N N . SER A 1 164 ? 16.470 -0.214 -0.660 1.00 89.25 164 SER A N 1
ATOM 1350 C CA . SER A 1 164 ? 17.306 -1.418 -0.596 1.00 89.25 164 SER A CA 1
ATOM 1351 C C . SER A 1 164 ? 16.702 -2.563 -1.401 1.00 89.25 164 SER A C 1
ATOM 1353 O O . SER A 1 164 ? 15.485 -2.742 -1.404 1.00 89.25 164 SER A O 1
ATOM 1355 N N . VAL A 1 165 ? 17.551 -3.378 -2.019 1.00 84.75 165 VAL A N 1
ATOM 1356 C CA . VAL A 1 165 ? 17.170 -4.676 -2.588 1.00 84.75 165 VAL A CA 1
ATOM 1357 C C . VAL A 1 165 ? 17.632 -5.743 -1.597 1.00 84.75 165 VAL A C 1
ATOM 1359 O O . VAL A 1 165 ? 18.794 -5.731 -1.203 1.00 84.75 165 VAL A O 1
ATOM 1362 N N . SER A 1 166 ? 16.725 -6.593 -1.115 1.00 75.44 166 SER A N 1
ATOM 1363 C CA . SER A 1 166 ? 17.041 -7.616 -0.111 1.00 75.44 166 SER A CA 1
ATOM 1364 C C . SER A 1 166 ? 18.047 -8.634 -0.653 1.00 75.44 166 SER A C 1
ATOM 1366 O O . SER A 1 166 ? 17.839 -9.201 -1.726 1.00 75.44 166 SER A O 1
ATOM 1368 N N . SER A 1 167 ? 19.098 -8.884 0.127 1.00 51.44 167 SER A N 1
ATOM 1369 C CA . SER A 1 167 ? 20.170 -9.846 -0.126 1.00 51.44 167 SER A CA 1
ATOM 1370 C C . SER A 1 167 ? 20.135 -10.958 0.929 1.00 51.44 167 SER A C 1
ATOM 1372 O O . SER A 1 167 ? 20.887 -10.894 1.892 1.00 51.44 167 SER A O 1
ATOM 1374 N N . GLU A 1 168 ? 19.243 -11.939 0.790 1.00 45.94 168 GLU A N 1
ATOM 1375 C CA . GLU A 1 168 ? 19.261 -13.178 1.593 1.00 45.94 168 GLU A CA 1
ATOM 1376 C C . GLU A 1 168 ? 18.910 -14.372 0.709 1.00 45.94 168 GLU A C 1
ATOM 1378 O O . GLU A 1 168 ? 17.944 -14.282 -0.092 1.00 45.94 168 GLU A O 1
#

Foldseek 3Di:
DVVVVVVVVVVVVVLVVLLVLQVDLDLVSLLVLLVDDPVVLQVSLQVHQEGEQHAQAPVSLVSVCSNQVVHANANHAEYEYEHEDDHEQGADRQHQYQNYAEYEYEYQEPCHDDPNLQVRLVRVLVSCVPRHVNHAEYEYEQNYDDDPVSVVSNCVSPVRHHYYYDDD

Sequence (168 aa):
MALARSAQANSMWCLKAMRNLWESQDGALWERLGRVPEHRRQFYANCVKRLEIPSLAARSLAQMKLIVQGVTFNRLRHVSIHLRGYQRNIAFPKIDAPNVHVIHIHGVYVEILGQDRHRMMRNLACHVKQKLPHVRQIRFARRTRVYETLLRILKEKLPGVRISVSSE

Secondary structure (DSSP, 8-state):
-HHHHHHHHHHHHHHHHHHHHHT---HHHHHHHHTS-HHHHHHHHTT-SEEEEE---HHHHHHHHHHHTT-B-TT--EEEEEE-S--SS------B-TT--EEEEEES-----TTHHHHHHHHHHHHHHHH-TT--EEEE-TT----HHHHHHHHHH-TTSEEEE---

pLDDT: mean 80.43, std 12.04, range [45.03, 96.19]